Protein AF-A0A1W9R121-F1 (afdb_monomer_lite)

Foldseek 3Di:
DELVVVCVVDPLVRLCVQLVPDSVVSVCLVVLVLVPPDLVRSLVSLVSSCVRVVDDHVVSNVSSVVVVVVVVVPDDPPPDDPPPPPVPVVPVVVVVVVVVVVVVVVVCCVVPVCVPVVPVVDPPPDDDPDDDDDDDDDDDDDDDDDPDDDDDDDDDDDDDDDDDDDD

Sequence (167 aa):
MQLNEILEENSVKAISKRTNIAEDNIELLLAGDFDKLKKVKTLGFISIIEREYKADLGPLKEQALSHYAQYNDTQSITLGVPVTEEKKGRSKVFQLFILILLGYASWYFFTQFDKKQLSDLLPFGEVKTSQIIMPKEANNNAELSIENVIAPTQTDTAPGESETKSE

Radius of gyration: 47.56 Å; chains: 1; bounding box: 122×52×107 Å

Secondary structure (DSSP, 8-state):
--HHHHHHHS-HHHHHHHHT--HHHHHHHHTT-GGGS-HHHHHHHHHHHHHHHT---HHHHHHHHHHHHHHTTSS----S-----------HHHHHHHHHHHHHHHHHHHHHHHHHHHHHH-TTS---S--------------------------------------

Structure (mmCIF, N/CA/C/O backbone):
data_AF-A0A1W9R121-F1
#
_entry.id   AF-A0A1W9R121-F1
#
loop_
_atom_site.group_PDB
_atom_site.id
_atom_site.type_symbol
_atom_site.label_atom_id
_atom_site.label_alt_id
_atom_site.label_comp_id
_atom_site.label_asym_id
_atom_site.label_entity_id
_atom_site.label_seq_id
_atom_site.pdbx_PDB_ins_code
_atom_site.Cartn_x
_atom_site.Cartn_y
_atom_site.Cartn_z
_atom_site.occupancy
_atom_site.B_iso_or_equiv
_atom_site.auth_seq_id
_atom_site.auth_comp_id
_atom_site.auth_asym_id
_atom_site.auth_atom_id
_atom_site.pdbx_PDB_model_num
ATOM 1 N N . MET A 1 1 ? -5.004 -2.950 22.424 1.00 69.62 1 MET A N 1
ATOM 2 C CA . MET A 1 1 ? -5.496 -2.628 21.077 1.00 69.62 1 MET A CA 1
ATOM 3 C C . MET A 1 1 ? -4.586 -3.235 20.041 1.00 69.62 1 MET A C 1
ATOM 5 O O . MET A 1 1 ? -3.653 -2.595 19.571 1.00 69.62 1 MET A O 1
ATOM 9 N N . GLN A 1 2 ? -4.858 -4.501 19.740 1.00 82.75 2 GLN A N 1
ATOM 10 C CA . GLN A 1 2 ? -4.418 -5.182 18.527 1.00 82.75 2 GLN A CA 1
ATOM 11 C C . GLN A 1 2 ? -5.332 -4.817 17.344 1.00 82.75 2 GLN A C 1
ATOM 13 O O . GLN A 1 2 ? -6.369 -4.178 17.523 1.00 82.75 2 GLN A O 1
ATOM 18 N N . LEU A 1 3 ? -4.976 -5.241 16.124 1.00 80.75 3 LEU A N 1
ATOM 19 C CA . LEU A 1 3 ? -5.752 -4.912 14.919 1.00 80.75 3 LEU A CA 1
ATOM 20 C C . LEU A 1 3 ? -7.204 -5.413 14.993 1.00 80.75 3 LEU A C 1
ATOM 22 O O . LEU A 1 3 ? -8.113 -4.723 14.541 1.00 80.75 3 LEU A O 1
ATOM 26 N N . ASN A 1 4 ? -7.419 -6.581 15.600 1.00 82.69 4 ASN A N 1
ATOM 27 C CA . ASN A 1 4 ? -8.749 -7.172 15.746 1.00 82.69 4 ASN A CA 1
ATOM 28 C C . ASN A 1 4 ? -9.644 -6.338 16.676 1.00 82.69 4 ASN A C 1
ATOM 30 O O . ASN A 1 4 ? -10.801 -6.107 16.350 1.00 82.69 4 ASN A O 1
ATOM 34 N N . GLU A 1 5 ? -9.090 -5.805 17.771 1.00 84.25 5 GLU A N 1
ATOM 35 C CA . GLU A 1 5 ? -9.814 -4.912 18.692 1.00 84.25 5 GLU A CA 1
ATOM 36 C C . GLU A 1 5 ? -10.253 -3.616 17.985 1.00 84.25 5 GLU A C 1
ATOM 38 O O . GLU A 1 5 ? -11.368 -3.140 18.176 1.00 84.25 5 GLU A O 1
ATOM 43 N N . ILE A 1 6 ? -9.413 -3.068 17.095 1.00 82.31 6 ILE A N 1
ATOM 44 C CA . ILE A 1 6 ? -9.767 -1.875 16.306 1.00 82.31 6 ILE A CA 1
ATOM 45 C C . ILE A 1 6 ? -10.985 -2.146 15.411 1.00 82.31 6 ILE A C 1
ATOM 47 O O . ILE A 1 6 ? -11.793 -1.240 15.196 1.00 82.31 6 ILE A O 1
ATOM 51 N N . LEU A 1 7 ? -11.121 -3.373 14.897 1.00 81.94 7 LEU A N 1
ATOM 52 C CA . LEU A 1 7 ? -12.210 -3.774 14.007 1.00 81.94 7 LEU A CA 1
ATOM 53 C C . LEU A 1 7 ? -13.528 -4.035 14.750 1.00 81.94 7 LEU A C 1
ATOM 55 O O . LEU A 1 7 ? -14.603 -3.795 14.204 1.00 81.94 7 LEU A O 1
ATOM 59 N N . GLU A 1 8 ? -13.455 -4.495 15.998 1.00 83.12 8 GLU A N 1
ATOM 60 C CA . GLU A 1 8 ? -14.636 -4.619 16.861 1.00 83.12 8 GLU A CA 1
ATOM 61 C C . GLU A 1 8 ? -15.268 -3.247 17.134 1.00 83.12 8 GLU A C 1
ATOM 63 O O . GLU A 1 8 ? -16.491 -3.115 17.185 1.00 83.12 8 GLU A O 1
ATOM 68 N N . GLU A 1 9 ? -14.441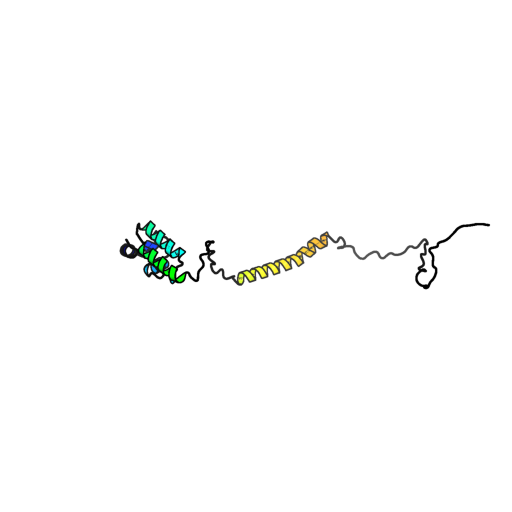 -2.205 17.230 1.00 85.06 9 GLU A N 1
ATOM 69 C CA . GLU A 1 9 ? -14.889 -0.829 17.444 1.00 85.06 9 GLU A CA 1
ATOM 70 C C . GLU A 1 9 ? -15.189 -0.070 16.138 1.00 85.06 9 GLU A C 1
ATOM 72 O O . GLU A 1 9 ? -15.939 0.910 16.141 1.00 85.06 9 GLU A O 1
ATOM 77 N N . ASN A 1 10 ? -14.599 -0.479 15.008 1.00 89.19 10 ASN A N 1
ATOM 78 C CA . ASN A 1 10 ? -14.664 0.253 13.742 1.00 89.19 10 ASN A CA 1
ATOM 79 C C . ASN A 1 10 ? -14.827 -0.682 12.540 1.00 89.19 10 ASN A C 1
ATOM 81 O O . ASN A 1 10 ? -14.039 -1.591 12.326 1.00 89.19 10 ASN A O 1
ATOM 85 N N . SER A 1 11 ? -15.763 -0.370 11.640 1.00 92.25 11 SER A N 1
ATOM 86 C CA . SER A 1 11 ? -15.832 -1.056 10.338 1.00 92.25 11 SER A CA 1
ATOM 87 C C . SER A 1 11 ? -14.578 -0.819 9.475 1.00 92.25 11 SER A C 1
ATOM 89 O O . SER A 1 11 ? -13.966 0.252 9.545 1.00 92.25 11 SER A O 1
ATOM 91 N N . VAL A 1 12 ? -14.262 -1.757 8.570 1.00 92.94 12 VAL A N 1
ATOM 92 C CA . VAL A 1 12 ? -13.186 -1.622 7.559 1.00 92.94 12 VAL A CA 1
ATOM 93 C C . VAL A 1 12 ? -13.278 -0.286 6.815 1.00 92.94 12 VAL A C 1
ATOM 95 O O . VAL A 1 12 ? -12.286 0.423 6.665 1.00 92.94 12 VAL A O 1
ATOM 98 N N . LYS A 1 13 ? -14.492 0.121 6.435 1.00 93.69 13 LYS A N 1
ATOM 99 C CA . LYS A 1 13 ? -14.762 1.396 5.762 1.00 93.69 13 LYS A CA 1
ATOM 100 C C . LYS A 1 13 ? -14.396 2.621 6.606 1.00 93.69 13 LYS A C 1
ATOM 102 O O . LYS A 1 13 ? -13.899 3.616 6.078 1.00 93.69 13 LYS A O 1
ATOM 107 N N . ALA A 1 14 ? -14.624 2.571 7.919 1.00 94.00 14 ALA A N 1
ATOM 108 C CA . ALA A 1 14 ? -14.238 3.650 8.828 1.00 94.00 14 ALA A CA 1
ATOM 109 C C . ALA A 1 14 ? -12.710 3.754 8.953 1.00 94.00 14 ALA A C 1
ATOM 111 O O . ALA A 1 14 ? -12.163 4.857 8.876 1.00 94.00 14 ALA A O 1
ATOM 112 N N . ILE A 1 15 ? -12.028 2.609 9.057 1.00 93.69 15 ILE A N 1
ATOM 113 C CA . ILE A 1 15 ? -10.562 2.531 9.077 1.00 93.69 15 ILE A CA 1
ATOM 114 C C . ILE A 1 15 ? -9.993 3.059 7.760 1.00 93.69 15 ILE A C 1
ATOM 116 O O . ILE A 1 15 ? -9.095 3.902 7.776 1.00 93.69 15 ILE A O 1
ATOM 120 N N . SER A 1 16 ? -10.565 2.649 6.627 1.00 96.19 16 SER A N 1
ATOM 121 C CA . SER A 1 16 ? -10.182 3.122 5.297 1.00 96.19 16 SER A CA 1
ATOM 122 C C . SER A 1 16 ? -10.291 4.637 5.183 1.00 96.19 16 SER A C 1
ATOM 124 O O . SER A 1 16 ? -9.323 5.308 4.829 1.00 96.19 16 SER A O 1
ATOM 126 N N . LYS A 1 17 ? -11.432 5.204 5.589 1.00 96.25 17 LYS A N 1
ATOM 127 C CA . LYS A 1 17 ? -11.663 6.650 5.549 1.00 96.25 17 LYS A CA 1
ATOM 128 C C . LYS A 1 17 ? -10.681 7.432 6.425 1.00 96.25 17 LYS A C 1
ATOM 130 O O . LYS A 1 17 ? -10.270 8.523 6.042 1.00 96.25 17 LYS A O 1
ATOM 135 N N . ARG A 1 18 ? -10.321 6.902 7.598 1.00 95.38 18 ARG A N 1
ATOM 136 C CA . ARG A 1 18 ? -9.408 7.570 8.538 1.00 95.38 18 ARG A CA 1
ATOM 137 C C . ARG A 1 18 ? -7.946 7.481 8.102 1.00 95.38 18 ARG A C 1
ATOM 139 O O . ARG A 1 18 ? -7.209 8.447 8.234 1.00 95.38 18 ARG A O 1
ATOM 146 N N . THR A 1 19 ? -7.537 6.327 7.587 1.00 95.06 19 THR A N 1
ATOM 147 C CA . THR A 1 19 ? -6.133 6.025 7.257 1.00 95.06 19 THR A CA 1
ATOM 148 C C . THR A 1 19 ? -5.776 6.295 5.796 1.00 95.06 19 THR A C 1
ATOM 150 O O . THR A 1 19 ? -4.597 6.310 5.449 1.00 95.06 19 THR A O 1
ATOM 153 N N . ASN A 1 20 ? -6.780 6.510 4.939 1.00 96.00 20 ASN A N 1
ATOM 154 C CA . ASN A 1 20 ? -6.654 6.595 3.483 1.00 96.00 20 ASN A CA 1
ATOM 155 C C . ASN A 1 20 ? -6.034 5.333 2.844 1.00 96.00 20 ASN A C 1
ATOM 157 O O . ASN A 1 20 ? -5.404 5.388 1.786 1.00 96.00 20 ASN A O 1
ATOM 161 N N . ILE A 1 21 ? -6.192 4.185 3.502 1.00 95.12 21 ILE A N 1
ATOM 162 C CA . ILE A 1 21 ? -5.808 2.872 2.981 1.00 95.12 21 ILE A CA 1
ATOM 163 C C . ILE A 1 21 ? -7.054 2.259 2.339 1.00 95.12 21 ILE A C 1
ATOM 165 O O . ILE A 1 21 ? -8.128 2.291 2.934 1.00 95.12 21 ILE A O 1
ATOM 169 N N . ALA A 1 22 ? -6.942 1.713 1.125 1.00 96.44 22 ALA A N 1
ATOM 170 C CA . ALA A 1 22 ? -8.083 1.069 0.464 1.00 96.44 22 ALA A CA 1
ATOM 171 C C . ALA A 1 22 ? -8.626 -0.111 1.292 1.00 96.44 22 ALA A C 1
ATOM 173 O O . ALA A 1 22 ? -7.834 -0.837 1.894 1.00 96.44 22 ALA A O 1
ATOM 174 N N . GLU A 1 23 ? -9.949 -0.302 1.282 1.00 95.44 23 GLU A N 1
ATOM 175 C CA . GLU A 1 23 ? -10.655 -1.342 2.052 1.00 95.44 23 GLU A CA 1
ATOM 176 C C . GLU A 1 23 ? -10.047 -2.735 1.808 1.00 95.44 23 GLU A C 1
ATOM 178 O O . GLU A 1 23 ? -9.623 -3.378 2.765 1.00 95.44 23 GLU A O 1
ATOM 183 N N . ASP A 1 24 ? -9.824 -3.113 0.544 1.00 95.81 24 ASP A N 1
ATOM 184 C CA . ASP A 1 24 ? -9.187 -4.382 0.162 1.00 95.81 24 ASP A CA 1
ATOM 185 C C . ASP A 1 24 ? -7.830 -4.610 0.852 1.00 95.81 24 ASP A C 1
ATOM 187 O O . ASP A 1 24 ? -7.516 -5.708 1.298 1.00 95.81 24 ASP A O 1
ATOM 191 N N . ASN A 1 25 ? -6.997 -3.570 0.979 1.00 95.31 25 ASN A N 1
ATOM 192 C CA . ASN A 1 25 ? -5.684 -3.713 1.619 1.00 95.31 25 ASN A CA 1
ATOM 193 C C . ASN A 1 25 ? -5.801 -3.900 3.137 1.00 95.31 25 ASN A C 1
ATOM 195 O O . ASN A 1 25 ? -4.938 -4.538 3.738 1.00 95.31 25 ASN A O 1
ATOM 199 N N . ILE A 1 26 ? -6.838 -3.331 3.756 1.00 94.94 26 ILE A N 1
ATOM 200 C CA . ILE A 1 26 ? -7.129 -3.518 5.180 1.00 94.94 26 ILE A CA 1
ATOM 201 C C . ILE A 1 26 ? -7.626 -4.946 5.409 1.00 94.94 26 ILE A C 1
ATOM 203 O O . ILE A 1 26 ? -7.161 -5.601 6.336 1.00 94.94 26 ILE A O 1
ATOM 207 N N . GLU A 1 27 ? -8.492 -5.461 4.538 1.00 94.19 27 GLU A N 1
ATOM 208 C CA . GLU A 1 27 ? -8.948 -6.854 4.589 1.00 94.19 27 GLU A CA 1
ATOM 209 C C . GLU A 1 27 ? -7.789 -7.845 4.441 1.00 94.19 27 GLU A C 1
ATOM 211 O O . GLU A 1 27 ? -7.700 -8.805 5.203 1.00 94.19 27 GLU A O 1
ATOM 216 N N . LEU A 1 28 ? -6.846 -7.581 3.532 1.00 94.56 28 LEU A N 1
ATOM 217 C CA . LEU A 1 28 ? -5.638 -8.398 3.384 1.00 94.56 28 LEU A CA 1
ATOM 218 C C . LEU A 1 28 ? -4.752 -8.377 4.638 1.00 94.56 28 LEU A C 1
ATOM 220 O O . LEU A 1 28 ? -4.234 -9.418 5.037 1.00 94.56 28 LEU A O 1
ATOM 224 N N . LEU A 1 29 ? -4.595 -7.214 5.283 1.00 93.50 29 LEU A N 1
ATOM 225 C CA . LEU A 1 29 ? -3.866 -7.100 6.553 1.00 93.50 29 LEU A CA 1
ATOM 226 C C . LEU A 1 29 ? -4.541 -7.885 7.678 1.00 93.50 29 LEU A C 1
ATOM 228 O O . LEU A 1 29 ? -3.848 -8.526 8.463 1.00 93.50 29 LEU A O 1
ATOM 232 N N . LEU A 1 30 ? -5.872 -7.845 7.742 1.00 90.75 30 LEU A N 1
ATOM 233 C CA . LEU A 1 30 ? -6.668 -8.584 8.724 1.00 90.75 30 LEU A CA 1
ATOM 234 C C . LEU A 1 30 ? -6.583 -10.096 8.503 1.00 90.75 30 LEU A C 1
ATOM 236 O O . LEU A 1 30 ? -6.457 -10.855 9.458 1.00 90.75 30 LEU A O 1
ATOM 240 N N . ALA A 1 31 ? -6.615 -10.529 7.243 1.00 91.69 31 ALA A N 1
ATOM 241 C CA . ALA A 1 31 ? -6.473 -11.931 6.871 1.00 91.69 31 ALA A CA 1
ATOM 242 C C . ALA A 1 31 ? -5.040 -12.467 7.052 1.00 91.69 31 ALA A C 1
ATOM 244 O O . ALA A 1 31 ? -4.825 -13.671 6.926 1.00 91.69 31 ALA A O 1
ATOM 245 N N . GLY A 1 32 ? -4.056 -11.596 7.314 1.00 90.94 32 GLY A N 1
ATOM 246 C CA . GLY A 1 32 ? -2.639 -11.967 7.327 1.00 90.94 32 GLY A CA 1
ATOM 247 C C . GLY A 1 32 ? -2.124 -12.413 5.953 1.00 90.94 32 GLY A C 1
ATOM 248 O O . GLY A 1 32 ? -1.124 -13.123 5.871 1.00 90.94 32 GLY A O 1
ATOM 249 N N . ASP A 1 33 ? -2.804 -12.018 4.872 1.00 91.88 33 ASP A N 1
ATOM 250 C CA . ASP A 1 33 ? -2.481 -12.395 3.494 1.00 91.88 33 ASP A CA 1
ATOM 251 C C . ASP A 1 33 ? -1.392 -11.462 2.944 1.00 91.88 33 ASP A C 1
ATOM 253 O O . ASP A 1 33 ? -1.620 -10.533 2.159 1.00 91.88 33 ASP A O 1
ATOM 257 N N . PHE A 1 34 ? -0.177 -11.673 3.446 1.00 92.12 34 PHE A N 1
ATOM 258 C CA . PHE A 1 34 ? 0.991 -10.868 3.104 1.00 92.12 34 PHE A CA 1
ATOM 259 C C . PHE A 1 34 ? 1.544 -11.179 1.709 1.00 92.12 34 PHE A C 1
ATOM 261 O O . PHE A 1 34 ? 2.285 -10.364 1.173 1.00 92.12 34 PHE A O 1
ATOM 268 N N . ASP A 1 35 ? 1.160 -12.290 1.079 1.00 90.50 35 ASP A N 1
ATOM 269 C CA . ASP A 1 35 ? 1.569 -12.621 -0.294 1.00 90.50 35 ASP A CA 1
ATOM 270 C C . ASP A 1 35 ? 1.014 -11.628 -1.323 1.00 90.50 35 ASP A C 1
ATOM 272 O O . ASP A 1 35 ? 1.662 -11.296 -2.321 1.00 90.50 35 ASP A O 1
ATOM 276 N N . LYS A 1 36 ? -0.193 -11.111 -1.074 1.00 90.50 36 LYS A N 1
ATOM 277 C CA . LYS A 1 36 ? -0.855 -10.135 -1.953 1.00 90.50 36 LYS A CA 1
ATOM 278 C C . LYS A 1 36 ? -0.394 -8.699 -1.719 1.00 90.50 36 LYS A C 1
ATOM 280 O O . LYS A 1 36 ? -0.710 -7.810 -2.516 1.00 90.50 36 LYS A O 1
ATOM 285 N N . LEU A 1 37 ? 0.366 -8.450 -0.654 1.00 90.50 37 LEU A N 1
ATOM 286 C CA . LEU A 1 37 ? 0.891 -7.136 -0.312 1.00 90.50 37 LEU A CA 1
ATOM 287 C C . LEU A 1 37 ? 2.411 -7.098 -0.510 1.00 90.50 37 LEU A C 1
ATOM 289 O O . LEU A 1 37 ? 3.131 -8.072 -0.355 1.00 90.50 37 LEU A O 1
ATOM 293 N N . LYS A 1 38 ? 2.944 -5.931 -0.879 1.00 91.25 38 LYS A N 1
ATOM 294 C CA . LYS A 1 38 ? 4.402 -5.740 -0.888 1.00 91.25 38 LYS A CA 1
ATOM 295 C C . LYS A 1 38 ? 4.864 -5.434 0.532 1.00 91.25 38 LYS A C 1
ATOM 297 O O . LYS A 1 38 ? 4.265 -4.567 1.164 1.00 91.25 38 LYS A O 1
ATOM 302 N N . LYS A 1 39 ? 6.004 -5.988 0.963 1.00 91.50 39 LYS A N 1
ATOM 303 C CA . LYS A 1 39 ? 6.631 -5.720 2.277 1.00 91.50 39 LYS A CA 1
ATOM 304 C C . LYS A 1 39 ? 6.593 -4.250 2.693 1.00 91.50 39 LYS A C 1
ATOM 306 O O . LYS A 1 39 ? 6.112 -3.922 3.772 1.00 91.50 39 LYS A O 1
ATOM 311 N N . VAL A 1 40 ? 7.053 -3.355 1.816 1.00 91.00 40 VAL A N 1
ATOM 312 C CA . VAL A 1 40 ? 7.077 -1.906 2.085 1.00 91.00 40 VAL A CA 1
ATOM 313 C C . VAL A 1 40 ? 5.670 -1.352 2.336 1.00 91.00 40 VAL A C 1
ATOM 315 O O . VAL A 1 40 ? 5.485 -0.557 3.253 1.00 91.00 40 VAL A O 1
ATOM 318 N N . LYS A 1 41 ? 4.671 -1.797 1.561 1.00 93.81 41 LYS A N 1
ATOM 319 C CA . LYS A 1 41 ? 3.274 -1.385 1.746 1.00 93.81 41 LYS A CA 1
ATOM 320 C C . LYS A 1 41 ? 2.707 -1.926 3.054 1.00 93.81 41 LYS A C 1
ATOM 322 O O . LYS A 1 41 ? 2.155 -1.143 3.811 1.00 93.81 41 LYS A O 1
ATOM 327 N N . THR A 1 42 ? 2.890 -3.215 3.343 1.00 95.56 42 THR A N 1
ATOM 328 C CA . THR A 1 42 ? 2.418 -3.841 4.589 1.00 95.56 42 THR A CA 1
ATOM 329 C C . THR A 1 42 ? 2.941 -3.101 5.813 1.00 95.56 42 THR A C 1
ATOM 331 O O . THR A 1 42 ? 2.152 -2.671 6.646 1.00 95.56 42 THR A O 1
ATOM 334 N N . LEU A 1 43 ? 4.256 -2.879 5.894 1.00 95.31 43 LEU A N 1
ATOM 335 C CA . LEU A 1 43 ? 4.860 -2.177 7.028 1.00 95.31 43 LEU A CA 1
ATOM 336 C C . LEU A 1 43 ? 4.371 -0.726 7.128 1.00 95.31 43 LEU A C 1
ATOM 338 O O . LEU A 1 43 ? 4.086 -0.254 8.225 1.00 95.31 43 LEU A O 1
ATOM 342 N N . GLY A 1 44 ? 4.225 -0.035 5.993 1.00 95.69 44 GLY A N 1
ATOM 343 C CA . GLY A 1 44 ? 3.684 1.323 5.960 1.00 95.69 44 GLY A CA 1
ATOM 344 C C . GLY A 1 44 ? 2.236 1.397 6.445 1.00 95.69 44 GLY A C 1
ATOM 345 O O . GLY A 1 44 ? 1.906 2.262 7.252 1.00 95.69 44 GLY A O 1
ATOM 346 N N . PHE A 1 45 ? 1.380 0.478 5.999 1.00 96.44 45 PHE A N 1
ATOM 347 C CA . PHE A 1 45 ? -0.016 0.412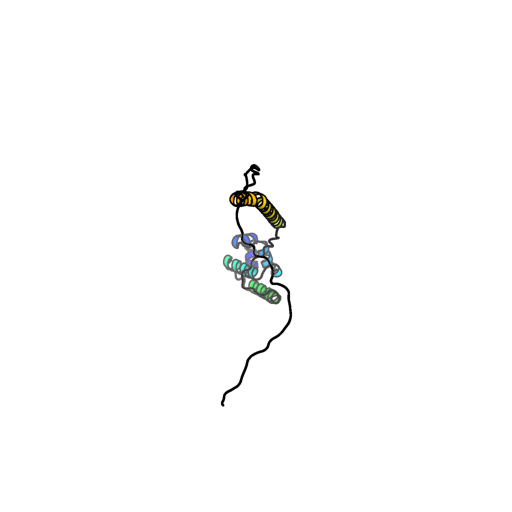 6.423 1.00 96.44 45 PHE A CA 1
ATOM 348 C C . PHE A 1 45 ? -0.146 0.143 7.920 1.00 96.44 45 PHE A C 1
ATOM 350 O O . PHE A 1 45 ? -0.894 0.851 8.590 1.00 96.44 45 PHE A O 1
ATOM 357 N N . ILE A 1 46 ? 0.631 -0.804 8.453 1.00 95.69 46 ILE A N 1
ATOM 358 C CA . ILE A 1 46 ? 0.671 -1.084 9.892 1.00 95.69 46 ILE A CA 1
ATOM 359 C C . ILE A 1 46 ? 1.030 0.192 10.665 1.00 95.69 46 ILE A C 1
ATOM 361 O O . ILE A 1 46 ? 0.274 0.601 11.541 1.00 95.69 46 ILE A O 1
ATOM 365 N N . SER A 1 47 ? 2.098 0.897 10.280 1.00 95.69 47 SER A N 1
ATOM 366 C CA . SER A 1 47 ? 2.509 2.133 10.963 1.00 95.69 47 SER A CA 1
ATOM 367 C C . SER A 1 47 ? 1.494 3.277 10.863 1.00 95.69 47 SER A C 1
ATOM 369 O O . SER A 1 47 ? 1.382 4.083 11.788 1.00 95.69 47 SER A O 1
ATOM 371 N N . ILE A 1 48 ? 0.741 3.375 9.762 1.00 96.44 48 ILE A N 1
ATOM 372 C CA . ILE A 1 48 ? -0.356 4.346 9.651 1.00 96.44 48 ILE A CA 1
ATOM 373 C C . ILE A 1 48 ? -1.460 3.993 10.652 1.00 96.44 48 ILE A C 1
ATOM 375 O O . ILE A 1 48 ? -1.900 4.868 11.396 1.00 96.44 48 ILE A O 1
ATOM 379 N N . ILE A 1 49 ? -1.880 2.727 10.710 1.00 94.88 49 ILE A N 1
ATOM 380 C CA . ILE A 1 49 ? -2.953 2.289 11.612 1.00 94.88 49 ILE A CA 1
ATOM 381 C C . ILE A 1 49 ? -2.536 2.478 13.080 1.00 94.88 49 ILE A C 1
ATOM 383 O O . ILE A 1 49 ? -3.313 3.044 13.849 1.00 94.88 49 ILE A O 1
ATOM 387 N N . GLU A 1 50 ? -1.303 2.113 13.457 1.00 94.44 50 GLU A N 1
ATOM 388 C CA . GLU A 1 50 ? -0.748 2.358 14.802 1.00 94.44 50 GLU A CA 1
ATOM 389 C C . GLU A 1 50 ? -0.850 3.837 15.193 1.00 94.44 50 GLU A C 1
ATOM 391 O O . GLU A 1 50 ? -1.317 4.182 16.282 1.00 94.44 50 GLU A O 1
ATOM 396 N N . ARG A 1 51 ? -0.459 4.742 14.285 1.00 94.94 51 ARG A N 1
ATOM 397 C CA . ARG A 1 51 ? -0.467 6.186 14.544 1.00 94.94 51 ARG A CA 1
ATOM 398 C C . ARG A 1 51 ? -1.876 6.747 14.705 1.00 94.94 51 ARG A C 1
ATOM 400 O O . ARG A 1 51 ? -2.086 7.570 15.604 1.00 94.94 51 ARG A O 1
ATOM 407 N N . GLU A 1 52 ? -2.799 6.345 13.831 1.00 94.00 52 GLU A N 1
ATOM 408 C CA . GLU A 1 52 ? -4.172 6.856 13.808 1.00 94.00 52 GLU A CA 1
ATOM 409 C C . GLU A 1 52 ? -4.989 6.355 14.998 1.00 94.00 52 GLU A C 1
ATOM 411 O O . GLU A 1 52 ? -5.736 7.132 15.592 1.00 94.00 52 GLU A O 1
ATOM 416 N N . TYR A 1 53 ? -4.823 5.087 15.377 1.00 92.88 53 TYR A N 1
ATOM 417 C CA . TYR A 1 53 ? -5.611 4.449 16.432 1.00 92.88 53 TYR A CA 1
ATOM 418 C C . TYR A 1 53 ? -4.895 4.363 17.782 1.00 92.88 53 TYR A C 1
ATOM 420 O O . TYR A 1 53 ? -5.492 3.896 18.744 1.00 92.88 53 TYR A O 1
ATOM 428 N N . LYS A 1 54 ? -3.643 4.838 17.883 1.00 91.50 54 LYS A N 1
ATOM 429 C CA . LYS A 1 54 ? -2.808 4.705 19.095 1.00 91.50 54 LYS A CA 1
ATOM 430 C C . LYS A 1 54 ? -2.729 3.250 19.577 1.00 91.50 54 LYS A C 1
ATOM 432 O O . LYS A 1 54 ? -2.712 2.979 20.774 1.00 91.50 54 LYS A O 1
ATOM 437 N N . ALA A 1 55 ? -2.702 2.336 18.614 1.00 89.56 55 ALA A N 1
ATOM 438 C CA . ALA A 1 55 ? -2.673 0.899 18.819 1.00 89.56 55 ALA A CA 1
ATOM 439 C C . ALA A 1 55 ? -1.240 0.374 18.712 1.00 89.56 55 ALA A C 1
ATOM 441 O O . ALA A 1 55 ? -0.417 0.957 18.005 1.00 89.56 55 ALA A O 1
ATOM 442 N N . ASP A 1 56 ? -0.971 -0.738 19.391 1.00 91.44 56 ASP A N 1
ATOM 443 C CA . ASP A 1 56 ? 0.285 -1.468 19.252 1.00 91.44 56 ASP A CA 1
ATOM 444 C C . ASP A 1 56 ? 0.052 -2.651 18.311 1.00 91.44 56 ASP A C 1
ATOM 446 O O . ASP A 1 56 ? -0.615 -3.631 18.658 1.00 91.44 56 ASP A O 1
ATOM 450 N N . LEU A 1 57 ? 0.570 -2.532 17.089 1.00 92.94 57 LEU A N 1
ATOM 451 C CA . LEU A 1 57 ? 0.510 -3.574 16.069 1.00 92.94 57 LEU A CA 1
ATOM 452 C C . LEU A 1 57 ? 1.858 -4.288 15.927 1.00 92.94 57 LEU A C 1
ATOM 454 O O . LEU A 1 57 ? 2.072 -4.991 14.936 1.00 92.94 57 LEU A O 1
ATOM 458 N N . GLY A 1 58 ? 2.737 -4.183 16.930 1.00 92.25 58 GLY A N 1
ATOM 459 C CA . GLY A 1 58 ? 4.000 -4.911 17.011 1.00 92.25 58 GLY A CA 1
ATOM 460 C C . GLY A 1 58 ? 3.879 -6.404 16.675 1.00 92.25 58 GLY A C 1
ATOM 461 O O . GLY A 1 58 ? 4.640 -6.875 15.828 1.00 92.25 58 GLY A O 1
ATOM 462 N N . PRO A 1 59 ? 2.895 -7.150 17.220 1.00 92.31 59 PRO A N 1
ATOM 463 C CA . PRO A 1 59 ? 2.708 -8.563 16.884 1.00 92.31 59 PRO A CA 1
ATOM 464 C C . PRO A 1 59 ? 2.419 -8.811 15.396 1.00 92.31 59 PRO A C 1
ATOM 466 O O . PRO A 1 59 ? 2.986 -9.720 14.794 1.00 92.31 59 PRO A O 1
ATOM 469 N N . LEU A 1 60 ? 1.577 -7.974 14.779 1.00 93.25 60 LEU A N 1
ATOM 470 C CA . LEU A 1 60 ? 1.238 -8.072 13.356 1.00 93.25 60 LEU A CA 1
ATOM 471 C C . LEU A 1 60 ? 2.435 -7.699 12.473 1.00 93.25 60 LEU A C 1
ATOM 473 O O . LEU A 1 60 ? 2.682 -8.316 11.438 1.00 93.25 60 LEU A O 1
ATOM 477 N N . LYS A 1 61 ? 3.207 -6.695 12.898 1.00 94.12 61 LYS A N 1
ATOM 478 C CA . LYS A 1 61 ? 4.445 -6.285 12.236 1.00 94.12 61 LYS A CA 1
ATOM 479 C C . LYS A 1 61 ? 5.482 -7.402 12.255 1.00 94.12 61 LYS A C 1
ATOM 481 O O . LYS A 1 61 ? 6.094 -7.662 11.223 1.00 94.12 61 LYS A O 1
ATOM 486 N N . G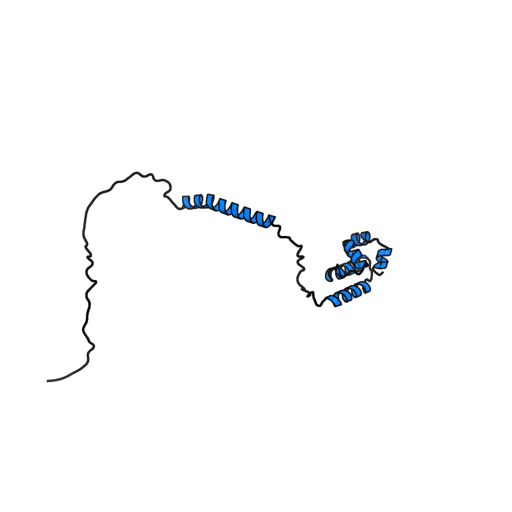LU A 1 62 ? 5.655 -8.066 13.393 1.00 93.94 62 GLU A N 1
ATOM 487 C CA . GLU A 1 62 ? 6.570 -9.199 13.538 1.00 93.94 62 GLU A CA 1
ATOM 488 C C . GLU A 1 62 ? 6.129 -10.377 12.663 1.00 93.94 62 GLU A C 1
ATOM 490 O O . GLU A 1 62 ? 6.939 -10.952 11.936 1.00 93.94 62 GLU A O 1
ATOM 495 N N . GLN A 1 63 ? 4.826 -10.676 12.638 1.00 92.38 63 GLN A N 1
ATOM 496 C CA . GLN A 1 63 ? 4.257 -11.702 11.765 1.00 92.38 63 GLN A CA 1
ATOM 497 C C . GLN A 1 63 ? 4.542 -11.408 10.284 1.00 92.38 63 GLN A C 1
ATOM 499 O O . GLN A 1 63 ? 5.013 -12.284 9.556 1.00 92.38 63 GLN A O 1
ATOM 504 N N . ALA A 1 64 ? 4.325 -10.165 9.847 1.00 92.38 64 ALA A N 1
ATOM 505 C CA . ALA A 1 64 ? 4.626 -9.737 8.487 1.00 92.38 64 ALA A CA 1
ATOM 506 C C . ALA A 1 64 ? 6.130 -9.833 8.176 1.00 92.38 64 ALA A C 1
ATOM 508 O O . ALA A 1 64 ? 6.518 -10.312 7.112 1.00 92.38 64 ALA A O 1
ATOM 509 N N . LEU A 1 65 ? 6.999 -9.394 9.093 1.00 93.38 65 LEU A N 1
ATOM 510 C CA . LEU A 1 65 ? 8.451 -9.473 8.916 1.00 93.38 65 LEU A CA 1
ATOM 511 C C . LEU A 1 65 ? 8.933 -10.918 8.799 1.00 93.38 65 LEU A C 1
ATOM 513 O O . LEU A 1 65 ? 9.714 -11.206 7.892 1.00 93.38 65 LEU A O 1
ATOM 517 N N . SER A 1 66 ? 8.435 -11.806 9.660 1.00 92.88 66 SER A N 1
ATOM 518 C CA . SER A 1 66 ? 8.719 -13.242 9.618 1.00 92.88 66 SER A CA 1
ATOM 519 C C . SER A 1 66 ? 8.276 -13.861 8.293 1.00 92.88 66 SER A C 1
ATOM 521 O O . SER A 1 66 ? 9.059 -14.562 7.653 1.00 92.88 66 SER A O 1
ATOM 523 N N . HIS A 1 67 ? 7.073 -13.516 7.819 1.00 91.75 67 HIS A N 1
ATOM 524 C CA . HIS A 1 67 ? 6.573 -13.959 6.521 1.00 91.75 67 HIS A CA 1
ATOM 525 C C . HIS A 1 67 ? 7.533 -13.556 5.399 1.00 91.75 67 HIS A C 1
ATOM 527 O O . HIS A 1 67 ? 8.072 -14.403 4.696 1.00 91.75 67 HIS A O 1
ATOM 533 N N . TYR A 1 68 ? 7.850 -12.266 5.270 1.00 89.31 68 TYR A N 1
ATOM 534 C CA . TYR A 1 68 ? 8.743 -11.825 4.201 1.00 89.31 68 TYR A CA 1
ATOM 535 C C . TYR A 1 68 ? 10.175 -12.332 4.363 1.00 89.31 68 TYR A C 1
ATOM 537 O O . TYR A 1 68 ? 10.854 -12.486 3.353 1.00 89.31 68 TYR A O 1
ATOM 545 N N . ALA A 1 69 ? 10.665 -12.574 5.583 1.00 87.94 69 ALA A N 1
ATOM 546 C CA . ALA A 1 69 ? 11.995 -13.140 5.812 1.00 87.94 69 ALA A CA 1
ATOM 547 C C . ALA A 1 69 ? 12.159 -14.505 5.130 1.00 87.94 69 ALA A C 1
ATOM 549 O O . ALA A 1 69 ? 13.209 -14.752 4.547 1.00 87.94 69 ALA A O 1
ATOM 550 N N . GLN A 1 70 ? 11.105 -15.326 5.117 1.00 75.81 70 GLN A N 1
ATOM 551 C CA . GLN A 1 70 ? 11.100 -16.636 4.459 1.00 75.81 70 GLN A CA 1
ATOM 552 C C . GLN A 1 70 ? 11.099 -16.541 2.920 1.00 75.81 70 GLN A C 1
ATOM 554 O O . GLN A 1 70 ? 11.588 -17.449 2.258 1.00 75.81 70 GLN A O 1
ATOM 559 N N . TYR A 1 71 ? 10.626 -15.427 2.344 1.00 66.94 71 TYR A N 1
ATOM 560 C CA . TYR A 1 71 ? 10.538 -15.209 0.888 1.00 66.94 71 TYR A CA 1
ATOM 561 C C . TYR A 1 71 ? 11.651 -14.308 0.300 1.00 66.94 71 TYR A C 1
ATOM 563 O O . TYR A 1 71 ? 11.714 -14.106 -0.918 1.00 66.94 71 TYR A O 1
ATOM 571 N N . ASN A 1 72 ? 12.539 -13.749 1.136 1.00 56.62 72 ASN A N 1
ATOM 572 C CA . ASN A 1 72 ? 13.532 -12.735 0.733 1.00 56.62 72 ASN A CA 1
ATOM 573 C C . ASN A 1 72 ? 14.746 -13.269 -0.054 1.00 56.62 72 ASN A C 1
ATOM 575 O O . ASN A 1 72 ? 15.575 -12.453 -0.449 1.00 56.62 72 ASN A O 1
ATOM 579 N N . ASP A 1 73 ? 14.840 -14.564 -0.372 1.00 51.75 73 ASP A N 1
ATOM 580 C CA . ASP A 1 73 ? 15.920 -15.066 -1.246 1.00 51.75 73 ASP A CA 1
ATOM 581 C C . ASP A 1 73 ? 15.718 -14.717 -2.737 1.00 51.75 73 ASP A C 1
ATOM 583 O O . ASP A 1 73 ? 16.603 -14.937 -3.561 1.00 51.75 73 ASP A O 1
ATOM 587 N N . THR A 1 74 ? 14.578 -14.115 -3.110 1.00 51.75 74 THR A N 1
ATOM 588 C CA . THR A 1 74 ? 14.244 -13.847 -4.527 1.00 51.75 74 THR A CA 1
ATOM 589 C C . THR A 1 74 ? 13.903 -12.404 -4.893 1.00 51.75 74 THR A C 1
ATOM 591 O O . THR A 1 74 ? 13.724 -12.113 -6.075 1.00 51.75 74 THR A O 1
ATOM 594 N N . GLN A 1 75 ? 13.823 -11.467 -3.944 1.00 49.25 75 GLN A N 1
ATOM 595 C CA . GLN A 1 75 ? 13.537 -10.060 -4.261 1.00 49.25 75 GLN A CA 1
ATOM 596 C C . GLN A 1 75 ? 14.540 -9.140 -3.574 1.00 49.25 75 GLN A C 1
ATOM 598 O O . GLN A 1 75 ? 14.302 -8.598 -2.497 1.00 49.25 75 GLN A O 1
ATOM 603 N N . SER A 1 76 ? 15.685 -8.973 -4.237 1.00 44.91 76 SER A N 1
ATOM 604 C CA . SER A 1 76 ? 16.711 -7.990 -3.908 1.00 44.91 76 SER A CA 1
ATOM 605 C C . SER A 1 76 ? 16.083 -6.629 -3.602 1.00 44.91 76 SER A C 1
ATOM 607 O O . SER A 1 76 ? 15.431 -6.023 -4.456 1.00 44.91 76 SER A O 1
ATOM 609 N N . ILE A 1 77 ? 16.307 -6.155 -2.376 1.00 51.28 77 ILE A N 1
ATOM 610 C CA . ILE A 1 77 ? 16.007 -4.802 -1.910 1.00 51.28 77 ILE A CA 1
ATOM 611 C C . ILE A 1 77 ? 16.821 -3.828 -2.773 1.00 51.28 77 ILE A C 1
ATOM 613 O O . ILE A 1 77 ? 17.960 -3.490 -2.460 1.00 51.28 77 ILE A O 1
ATOM 617 N N . THR A 1 78 ? 16.252 -3.357 -3.877 1.00 46.03 78 THR A N 1
ATOM 618 C CA . THR A 1 78 ? 16.738 -2.149 -4.539 1.00 46.03 78 THR A CA 1
ATOM 619 C C . THR A 1 78 ? 16.208 -0.959 -3.746 1.00 46.03 78 THR A C 1
ATOM 621 O O . THR A 1 78 ? 15.079 -0.507 -3.938 1.00 46.03 78 THR A O 1
ATOM 624 N N . LEU A 1 79 ? 17.026 -0.464 -2.811 1.00 50.72 79 LEU A N 1
ATOM 625 C CA . LEU A 1 79 ? 16.947 0.900 -2.281 1.00 50.72 79 LEU A CA 1
ATOM 626 C C . LEU A 1 79 ? 17.208 1.872 -3.440 1.00 50.72 79 LEU A C 1
ATOM 628 O O . LEU A 1 79 ? 18.311 2.350 -3.663 1.00 50.72 79 LEU A O 1
ATOM 632 N N . GLY A 1 80 ? 16.176 2.097 -4.235 1.00 44.00 80 GLY A N 1
ATOM 633 C CA . GLY A 1 80 ? 16.201 2.956 -5.401 1.00 44.00 80 GLY A CA 1
ATOM 634 C C . GLY A 1 80 ? 14.799 2.950 -5.961 1.00 44.00 80 GLY A C 1
ATOM 635 O O . GLY A 1 80 ? 14.407 1.958 -6.555 1.00 44.00 80 GLY A O 1
ATOM 636 N N . VAL A 1 81 ? 14.048 4.008 -5.640 1.00 43.78 81 VAL A N 1
ATOM 637 C CA . VAL A 1 81 ? 12.782 4.442 -6.252 1.00 43.78 81 VAL A CA 1
ATOM 638 C C . VAL A 1 81 ? 11.968 3.299 -6.873 1.00 43.78 81 VAL A C 1
ATOM 640 O O . VAL A 1 81 ? 12.292 2.866 -7.980 1.00 43.78 81 VAL A O 1
ATOM 643 N N . PRO A 1 82 ? 10.863 2.840 -6.253 1.00 45.41 82 PRO A N 1
ATOM 644 C CA . PRO A 1 82 ? 9.924 2.016 -6.983 1.00 45.41 82 PRO A CA 1
ATOM 645 C C . PRO A 1 82 ? 9.280 2.922 -8.032 1.00 45.41 82 PRO A C 1
ATOM 647 O O . PRO A 1 82 ? 8.269 3.573 -7.777 1.00 45.41 82 PRO A O 1
ATOM 650 N N . VAL A 1 83 ? 9.880 2.972 -9.221 1.00 50.56 83 VAL A N 1
ATOM 651 C CA . VAL A 1 83 ? 9.134 3.240 -10.436 1.00 50.56 83 VAL A CA 1
ATOM 652 C C . VAL A 1 83 ? 8.112 2.122 -10.451 1.00 50.56 83 VAL A C 1
ATOM 654 O O . VAL A 1 83 ? 8.409 0.965 -10.748 1.00 50.56 83 VAL A O 1
ATOM 657 N N . THR A 1 84 ? 6.907 2.443 -9.993 1.00 49.47 84 THR A N 1
ATOM 658 C CA . THR A 1 84 ? 5.720 1.739 -10.418 1.00 49.47 84 THR A CA 1
ATOM 659 C C . THR A 1 84 ? 5.785 1.762 -11.932 1.00 49.47 84 THR A C 1
ATOM 661 O O . THR A 1 84 ? 5.406 2.735 -12.577 1.00 49.47 84 THR A O 1
ATOM 664 N N . GLU A 1 85 ? 6.298 0.683 -12.515 1.00 50.38 85 GLU A N 1
ATOM 665 C CA . GLU A 1 85 ? 5.845 0.247 -13.817 1.00 50.38 85 GLU A CA 1
ATOM 666 C C . GLU A 1 85 ? 4.373 -0.117 -13.634 1.00 50.38 85 GLU A C 1
ATOM 668 O O . GLU A 1 85 ? 3.961 -1.272 -13.536 1.00 50.38 85 GLU A O 1
ATOM 673 N N . GLU A 1 86 ? 3.549 0.924 -13.541 1.00 48.47 86 GLU A N 1
ATOM 674 C CA . GLU A 1 86 ? 2.235 0.895 -14.138 1.00 48.47 86 GLU A CA 1
ATOM 675 C C . GLU A 1 86 ? 2.496 0.327 -15.520 1.00 48.47 86 GLU A C 1
ATOM 677 O 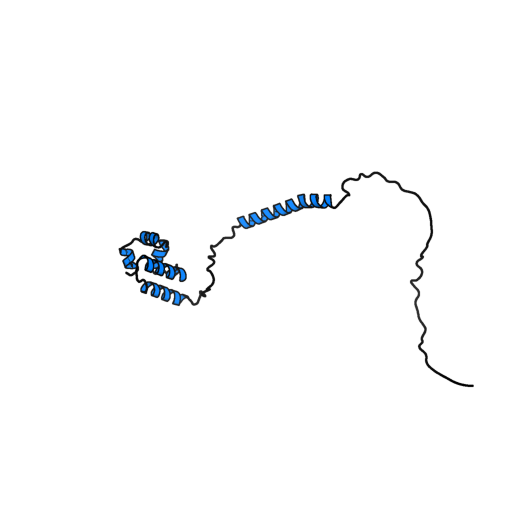O . GLU A 1 86 ? 3.324 0.876 -16.254 1.00 48.47 86 GLU A O 1
ATOM 682 N N . LYS A 1 87 ? 1.909 -0.833 -15.826 1.00 54.03 87 LYS A N 1
ATOM 683 C CA . LYS A 1 87 ? 1.988 -1.426 -17.155 1.00 54.03 87 LYS A CA 1
ATOM 684 C C . LYS A 1 87 ? 1.390 -0.408 -18.117 1.00 54.03 87 LYS A C 1
ATOM 686 O O . LYS A 1 87 ? 0.214 -0.468 -18.464 1.00 54.03 87 LYS A O 1
ATOM 691 N N . LYS A 1 88 ? 2.215 0.539 -18.553 1.00 51.94 88 LYS A N 1
ATOM 692 C CA . LYS A 1 88 ? 1.976 1.447 -19.649 1.00 51.94 88 LYS A CA 1
ATOM 693 C C . LYS A 1 88 ? 2.118 0.554 -20.856 1.00 51.94 88 LYS A C 1
ATOM 695 O O . LYS A 1 88 ? 3.164 0.505 -21.499 1.00 51.94 88 LYS A O 1
ATOM 700 N N . GLY A 1 89 ? 1.074 -0.244 -21.085 1.00 57.50 89 GLY A N 1
ATOM 701 C CA . GLY A 1 89 ? 0.896 -0.978 -22.315 1.00 57.50 89 GLY A CA 1
ATOM 702 C C . GLY A 1 89 ? 1.120 0.053 -23.396 1.00 57.50 89 GLY A C 1
ATOM 703 O O . GLY A 1 89 ? 0.366 1.023 -23.484 1.00 57.50 89 GLY A O 1
ATOM 704 N N . ARG A 1 90 ? 2.240 -0.067 -24.115 1.00 60.28 90 ARG A N 1
ATOM 705 C CA . ARG A 1 90 ? 2.527 0.789 -25.256 1.00 60.28 90 ARG A CA 1
ATOM 706 C C . ARG A 1 90 ? 1.345 0.603 -26.181 1.00 60.28 90 ARG A C 1
ATOM 708 O O . ARG A 1 90 ? 1.236 -0.422 -26.851 1.00 60.28 90 ARG A O 1
ATOM 715 N N . SER A 1 91 ? 0.411 1.546 -26.119 1.00 68.94 91 SER A N 1
ATOM 716 C CA . SER A 1 91 ? -0.795 1.472 -26.911 1.00 68.94 91 SER A CA 1
ATOM 717 C C . SER A 1 91 ? -0.309 1.471 -28.346 1.00 68.94 91 SER A C 1
ATOM 719 O O . SER A 1 91 ? 0.378 2.402 -28.767 1.00 68.94 91 SER A O 1
ATOM 721 N N . LYS A 1 92 ? -0.590 0.400 -29.089 1.00 77.50 92 LYS A N 1
ATOM 722 C CA . LYS A 1 92 ? -0.226 0.291 -30.510 1.00 77.50 92 LYS A CA 1
ATOM 723 C C . LYS A 1 92 ? -0.735 1.509 -31.300 1.00 77.50 92 LYS A C 1
ATOM 725 O O . LYS A 1 92 ? -0.149 1.873 -32.310 1.00 77.50 92 LYS A O 1
ATOM 730 N N . VAL A 1 93 ? -1.750 2.195 -30.771 1.00 83.06 93 VAL A N 1
ATOM 731 C CA . VAL A 1 93 ? -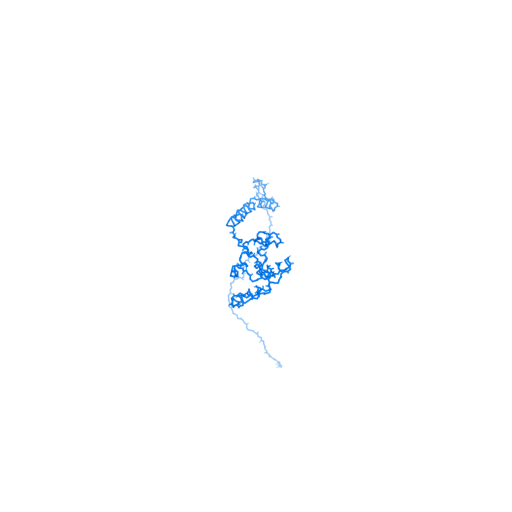2.273 3.480 -31.246 1.00 83.06 93 VAL A CA 1
ATOM 732 C C . VAL A 1 93 ? -1.239 4.610 -31.168 1.00 83.06 93 VAL A C 1
ATOM 734 O O . VAL A 1 93 ? -1.131 5.387 -32.107 1.00 83.06 93 VAL A O 1
ATOM 737 N N . PHE A 1 94 ? -0.430 4.689 -30.105 1.00 84.81 94 PHE A N 1
ATOM 738 C CA . PHE A 1 94 ? 0.645 5.683 -30.002 1.00 84.81 94 PHE A CA 1
ATOM 739 C C . PHE A 1 94 ? 1.721 5.441 -31.067 1.00 84.81 94 PHE A C 1
ATOM 741 O O . PHE A 1 94 ? 2.148 6.377 -31.734 1.00 84.81 94 PHE A O 1
ATOM 748 N N . GLN A 1 95 ? 2.089 4.175 -31.297 1.00 85.44 95 GLN A N 1
ATOM 749 C CA . GLN A 1 95 ? 3.007 3.795 -32.377 1.00 85.44 95 GLN A CA 1
ATOM 750 C C . GLN A 1 95 ? 2.446 4.177 -33.760 1.00 85.44 95 GLN A C 1
ATOM 752 O O . GLN A 1 95 ? 3.179 4.703 -34.593 1.00 85.44 95 GLN A O 1
ATOM 757 N N . LEU A 1 96 ? 1.148 3.950 -33.996 1.00 91.25 96 LEU A N 1
ATOM 758 C CA . LEU A 1 96 ? 0.476 4.332 -35.240 1.00 91.25 96 LEU A CA 1
ATOM 759 C C . LEU A 1 96 ? 0.454 5.856 -35.431 1.00 91.25 96 LEU A C 1
ATOM 761 O O . LEU A 1 96 ? 0.741 6.338 -36.523 1.00 91.25 96 LEU A O 1
ATOM 765 N N . PHE A 1 97 ? 0.172 6.611 -34.367 1.00 94.00 97 PHE A N 1
ATOM 766 C CA . PHE A 1 97 ? 0.174 8.073 -34.394 1.00 94.00 97 PHE A CA 1
ATOM 767 C C . PHE A 1 97 ? 1.544 8.632 -34.795 1.00 94.00 97 PHE A C 1
ATOM 769 O O . PHE A 1 97 ? 1.630 9.514 -35.646 1.00 94.00 97 PHE A O 1
ATOM 776 N N . ILE A 1 98 ? 2.621 8.067 -34.245 1.00 93.44 98 ILE A N 1
ATOM 777 C CA . ILE A 1 98 ? 3.997 8.445 -34.596 1.00 93.44 98 ILE A CA 1
ATOM 778 C C . ILE A 1 98 ? 4.289 8.163 -36.071 1.00 93.44 98 ILE A C 1
ATOM 780 O O . ILE A 1 98 ? 4.909 8.986 -36.738 1.00 93.44 98 ILE A O 1
ATOM 784 N N . LEU A 1 99 ? 3.822 7.027 -36.593 1.00 94.94 99 LEU A N 1
ATOM 785 C CA . LEU A 1 99 ? 4.058 6.629 -37.980 1.00 94.94 99 LEU A CA 1
ATOM 786 C C . LEU A 1 99 ? 3.316 7.541 -38.973 1.00 94.94 99 LEU A C 1
ATOM 788 O O . LEU A 1 99 ? 3.886 7.938 -39.987 1.00 94.94 99 LEU A O 1
ATOM 792 N N . ILE A 1 100 ? 2.085 7.946 -38.641 1.00 95.94 100 ILE A N 1
ATOM 793 C CA . ILE A 1 100 ? 1.318 8.946 -39.400 1.00 95.94 100 ILE A CA 1
ATOM 794 C C . ILE A 1 100 ? 2.024 10.305 -39.372 1.00 95.94 100 ILE A C 1
ATOM 796 O O . ILE A 1 100 ? 2.156 10.950 -40.413 1.00 95.94 100 ILE A O 1
ATOM 800 N N . LEU A 1 101 ? 2.507 10.731 -38.200 1.00 96.12 101 LEU A N 1
ATOM 801 C CA . LEU A 1 101 ? 3.187 12.014 -38.043 1.00 96.12 101 LEU A CA 1
ATOM 802 C C . LEU A 1 101 ? 4.490 12.066 -38.856 1.00 96.12 101 LEU A C 1
ATOM 804 O O . LEU A 1 101 ? 4.753 13.068 -39.517 1.00 96.12 101 LEU A O 1
ATOM 808 N N . LEU A 1 102 ? 5.260 10.972 -38.867 1.00 96.19 102 LEU A N 1
ATOM 809 C CA . LEU A 1 102 ? 6.451 10.834 -39.709 1.00 96.19 102 LEU A CA 1
ATOM 810 C C . LEU A 1 102 ? 6.103 10.891 -41.199 1.00 96.19 102 LEU A C 1
ATOM 812 O O . LEU A 1 102 ? 6.742 11.635 -41.937 1.00 96.19 102 LEU A O 1
ATOM 816 N N . GLY A 1 103 ? 5.071 10.163 -41.636 1.00 96.25 103 GLY A N 1
ATOM 817 C CA . GLY A 1 103 ? 4.626 10.189 -43.031 1.00 96.25 103 GLY A CA 1
ATOM 818 C C . GLY A 1 103 ? 4.198 11.588 -43.485 1.00 96.25 103 GLY A C 1
ATOM 819 O O . GLY A 1 103 ? 4.604 12.046 -44.554 1.00 96.25 103 GLY A O 1
ATOM 820 N N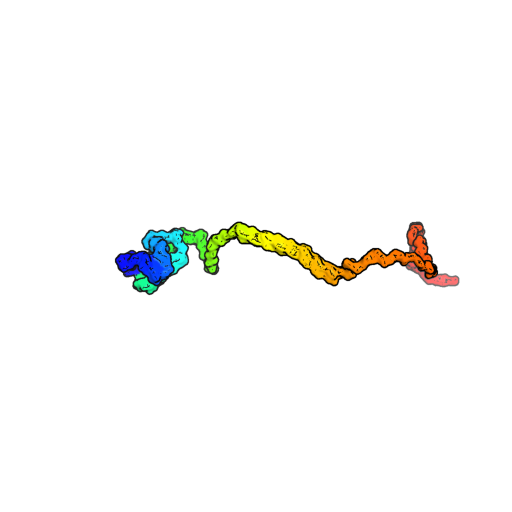 . TYR A 1 104 ? 3.440 12.301 -42.647 1.00 95.25 104 TYR A N 1
ATOM 821 C CA . TYR A 1 104 ? 3.019 13.674 -42.930 1.00 95.25 104 TYR A CA 1
ATOM 822 C C . TYR A 1 104 ? 4.207 14.642 -42.983 1.00 95.25 104 TYR A C 1
ATOM 824 O O . TYR A 1 104 ? 4.291 15.462 -43.897 1.00 95.25 104 TYR A O 1
ATOM 832 N N . ALA A 1 105 ? 5.153 14.524 -42.047 1.00 93.75 105 ALA A N 1
ATOM 833 C CA . ALA A 1 105 ? 6.364 15.337 -42.039 1.00 93.75 105 ALA A CA 1
ATOM 834 C C . ALA A 1 105 ? 7.222 15.097 -43.291 1.00 93.75 105 ALA A C 1
ATOM 836 O O . ALA A 1 105 ? 7.654 16.062 -43.918 1.00 93.75 105 ALA A O 1
ATOM 837 N N . SER A 1 106 ? 7.417 13.839 -43.701 1.00 93.56 106 SER A N 1
ATOM 838 C CA . SER A 1 106 ? 8.144 13.498 -44.930 1.00 93.56 106 SER A CA 1
ATOM 839 C C . SER A 1 106 ? 7.464 14.053 -46.184 1.00 93.56 106 SER A C 1
ATOM 841 O O . SER A 1 106 ? 8.139 14.634 -47.032 1.00 93.56 106 SER A O 1
ATOM 843 N N . TRP A 1 107 ? 6.136 13.940 -46.290 1.00 93.31 107 TRP A N 1
ATOM 844 C CA . TRP A 1 107 ? 5.374 14.526 -47.399 1.00 93.31 107 TRP A CA 1
ATOM 845 C C . TRP A 1 107 ? 5.486 16.057 -47.439 1.00 93.31 107 TRP A C 1
ATOM 847 O O . TRP A 1 107 ? 5.734 16.653 -48.491 1.00 93.31 107 TRP A O 1
ATOM 857 N N . TYR A 1 108 ? 5.321 16.711 -46.286 1.00 91.19 108 TYR A N 1
ATOM 858 C CA . TYR A 1 108 ? 5.437 18.164 -46.167 1.00 91.19 108 TYR A CA 1
ATOM 859 C C . TYR A 1 108 ? 6.841 18.646 -46.535 1.00 91.19 108 TYR A C 1
ATOM 861 O O . TYR A 1 108 ? 6.983 19.616 -47.276 1.00 91.19 108 TYR A O 1
ATOM 869 N N . PHE A 1 109 ? 7.873 17.946 -46.060 1.00 87.50 109 PHE A N 1
ATOM 870 C CA . PHE A 1 109 ? 9.258 18.251 -46.388 1.00 87.50 109 PHE A CA 1
ATOM 871 C C . PHE A 1 109 ? 9.478 18.173 -47.898 1.00 87.50 109 PHE A C 1
ATOM 873 O O . PHE A 1 109 ? 9.847 19.169 -48.502 1.00 87.50 109 PHE A O 1
ATOM 880 N N . PHE A 1 110 ? 9.130 17.062 -48.543 1.00 84.75 110 PHE A N 1
ATOM 881 C CA . PHE A 1 110 ? 9.330 16.907 -49.987 1.00 84.75 110 PHE A CA 1
ATOM 882 C C . PHE A 1 110 ? 8.598 17.975 -50.820 1.00 84.75 110 PHE A C 1
ATOM 884 O O . PHE A 1 110 ? 9.112 18.489 -51.807 1.00 84.75 110 PHE A O 1
ATOM 891 N N . THR A 1 111 ? 7.388 18.361 -50.412 1.00 84.81 111 THR A N 1
ATOM 892 C CA . THR A 1 111 ? 6.581 19.320 -51.181 1.00 84.81 111 THR A CA 1
ATOM 893 C C . THR A 1 111 ? 6.958 20.782 -50.945 1.00 84.81 111 THR A C 1
ATOM 895 O O . THR A 1 111 ? 6.893 21.580 -51.882 1.00 84.81 111 THR A O 1
ATOM 898 N N . GLN A 1 112 ? 7.333 21.153 -49.719 1.00 76.25 112 GLN A N 1
ATOM 899 C CA . GLN A 1 112 ? 7.560 22.550 -49.337 1.00 76.25 112 GLN A CA 1
ATOM 900 C C . GLN A 1 112 ? 9.035 22.923 -49.207 1.00 76.25 112 GLN A C 1
ATOM 902 O O . GLN A 1 112 ? 9.374 24.085 -49.429 1.00 76.25 112 GLN A O 1
ATOM 907 N N . PHE A 1 113 ? 9.908 21.976 -48.863 1.00 69.44 113 PHE A N 1
ATOM 908 C CA . PHE A 1 113 ? 11.342 22.223 -48.725 1.00 69.44 113 PHE A CA 1
ATOM 909 C C . PHE A 1 113 ? 11.998 22.425 -50.092 1.00 69.44 113 PHE A C 1
ATOM 911 O O . PHE A 1 113 ? 12.612 23.469 -50.314 1.00 69.44 113 PHE A O 1
ATOM 918 N N . ASP A 1 114 ? 11.765 21.504 -51.035 1.00 66.94 114 ASP A N 1
ATOM 919 C CA . ASP A 1 114 ? 12.345 21.571 -52.382 1.00 66.94 114 ASP A CA 1
ATOM 920 C C . ASP A 1 114 ? 11.964 22.877 -53.084 1.00 66.94 114 ASP A C 1
ATOM 922 O O . ASP A 1 114 ? 12.809 23.576 -53.629 1.00 66.94 114 ASP A O 1
ATOM 926 N N . LYS A 1 115 ? 10.695 23.289 -53.004 1.00 65.31 115 LYS A N 1
ATOM 927 C CA . LYS A 1 115 ? 10.236 24.510 -53.682 1.00 65.31 115 LYS A CA 1
ATOM 928 C C . LYS A 1 115 ? 10.811 25.785 -53.076 1.00 65.31 115 LYS A C 1
ATOM 930 O O . LYS A 1 115 ? 11.088 26.723 -53.815 1.00 65.31 115 LYS A O 1
ATOM 935 N N . LYS A 1 116 ? 10.959 25.861 -51.753 1.00 66.75 116 LYS A N 1
ATOM 936 C CA . LYS A 1 116 ? 11.372 27.103 -51.081 1.00 66.75 116 LYS A CA 1
ATOM 937 C C . LYS A 1 116 ? 12.883 27.301 -51.098 1.00 66.75 116 LYS A C 1
ATOM 939 O O . LYS A 1 116 ? 13.314 28.436 -51.221 1.00 66.75 116 LYS A O 1
ATOM 944 N N . GLN A 1 117 ? 13.669 26.227 -51.009 1.00 65.62 117 GLN A N 1
ATOM 945 C CA . GLN A 1 117 ? 15.130 26.336 -51.027 1.00 65.62 117 GLN A CA 1
ATOM 946 C C . GLN A 1 117 ? 15.705 26.299 -52.443 1.00 65.62 117 GLN A C 1
ATOM 948 O O . GLN A 1 117 ? 16.637 27.039 -52.731 1.00 65.62 117 GLN A O 1
ATOM 953 N N . LEU A 1 118 ? 15.142 25.509 -53.364 1.00 65.69 118 LEU A N 1
ATOM 954 C CA . LEU A 1 118 ? 15.694 25.431 -54.723 1.00 65.69 118 LEU A CA 1
ATOM 955 C C . LEU A 1 118 ? 15.379 26.678 -55.557 1.00 65.69 118 LEU A C 1
ATOM 957 O O . LEU A 1 118 ? 16.206 27.073 -56.371 1.00 65.69 118 LEU A O 1
ATOM 961 N N . SER A 1 119 ? 14.226 27.322 -55.338 1.00 64.25 119 SER A N 1
ATOM 962 C CA . SER A 1 119 ? 13.863 28.554 -56.064 1.00 64.25 119 SER A CA 1
ATOM 963 C C . SER A 1 119 ? 14.689 29.769 -55.628 1.00 64.25 119 SER A C 1
ATOM 965 O O . SER A 1 119 ? 14.875 30.686 -56.417 1.00 64.25 119 SER A O 1
ATOM 967 N N . ASP A 1 120 ? 15.185 29.773 -54.388 1.00 68.12 120 ASP A N 1
ATOM 968 C CA . ASP A 1 120 ? 16.046 30.836 -53.850 1.00 68.12 120 ASP A CA 1
ATOM 969 C C . ASP A 1 120 ? 17.527 30.623 -54.229 1.00 68.12 120 ASP A C 1
ATOM 971 O O . ASP A 1 120 ? 18.292 31.572 -54.367 1.00 68.12 120 ASP A O 1
ATOM 975 N N . LEU A 1 121 ? 17.934 29.367 -54.462 1.00 68.44 121 LEU A N 1
ATOM 976 C CA . LEU A 1 121 ? 19.321 28.992 -54.770 1.00 68.44 121 LEU A CA 1
ATOM 977 C C . LEU A 1 121 ? 19.624 28.843 -56.272 1.00 68.44 121 LEU A C 1
ATOM 979 O O . LEU A 1 121 ? 20.796 28.797 -56.649 1.00 68.44 121 LEU A O 1
ATOM 983 N N . LEU A 1 122 ? 18.610 28.766 -57.140 1.00 68.31 122 LEU A N 1
ATOM 984 C CA . LEU A 1 122 ? 18.786 28.639 -58.590 1.00 68.31 122 LEU A CA 1
ATOM 985 C C . LEU A 1 122 ? 18.182 29.847 -59.331 1.00 68.31 122 LEU A C 1
ATOM 987 O O . LEU A 1 122 ? 16.972 29.876 -59.553 1.00 68.31 122 LEU A O 1
ATOM 991 N N . PRO A 1 123 ? 18.994 30.798 -59.836 1.00 56.75 123 PRO A N 1
ATOM 992 C CA . PRO A 1 123 ? 18.505 31.944 -60.616 1.00 56.75 123 PRO A CA 1
ATOM 993 C C . PRO A 1 123 ? 18.065 31.589 -62.055 1.00 56.75 123 PRO A C 1
ATOM 995 O O . PRO A 1 123 ? 17.913 32.470 -62.896 1.00 56.75 123 PRO A O 1
ATOM 998 N N . PHE A 1 124 ? 17.866 30.306 -62.377 1.00 62.84 124 PHE A N 1
ATOM 999 C CA . PHE A 1 124 ? 17.623 29.830 -63.749 1.00 62.84 124 PHE A CA 1
ATOM 1000 C C . PHE A 1 124 ? 16.151 29.512 -64.059 1.00 62.84 124 PHE A C 1
ATOM 1002 O O . PHE A 1 124 ? 15.857 28.900 -65.083 1.00 62.84 124 PHE A O 1
ATOM 1009 N N . GLY A 1 125 ? 15.215 29.912 -63.195 1.00 61.22 125 GLY A N 1
ATOM 1010 C CA . GLY A 1 125 ? 13.801 29.539 -63.312 1.00 61.22 125 GLY A CA 1
ATOM 1011 C C . GLY A 1 125 ? 13.027 30.160 -64.480 1.00 61.22 125 GLY A C 1
ATOM 1012 O O . GLY A 1 125 ? 11.919 29.709 -64.761 1.00 61.22 125 GLY A O 1
ATOM 1013 N N . GLU A 1 126 ? 13.561 31.168 -65.174 1.00 63.78 126 GLU A N 1
ATOM 1014 C CA . GLU A 1 126 ? 12.770 31.910 -66.162 1.00 63.78 126 GLU A CA 1
ATOM 1015 C C . GLU A 1 126 ? 13.611 32.723 -67.155 1.00 63.78 126 GLU A C 1
ATOM 1017 O O . GLU A 1 126 ? 13.531 33.946 -67.205 1.00 63.78 126 GLU A O 1
ATOM 1022 N N . VAL A 1 127 ? 14.385 32.069 -68.027 1.00 50.06 127 VAL A N 1
ATOM 1023 C CA . VAL A 1 127 ? 14.848 32.751 -69.249 1.00 50.06 127 VAL A CA 1
ATOM 1024 C C . VAL A 1 127 ? 14.603 31.880 -70.471 1.00 50.06 127 VAL A C 1
ATOM 1026 O O . VAL A 1 127 ? 15.174 30.808 -70.654 1.00 50.06 127 VAL A O 1
ATOM 1029 N N . LYS A 1 128 ? 13.673 32.367 -71.291 1.00 48.56 128 LYS A N 1
ATOM 1030 C CA . LYS A 1 128 ? 13.193 31.769 -72.530 1.00 48.56 128 LYS A CA 1
ATOM 1031 C C . LYS A 1 128 ? 14.348 31.544 -73.504 1.00 48.56 128 LYS A C 1
ATOM 1033 O O . LYS A 1 128 ? 15.150 32.435 -73.765 1.00 48.56 128 LYS A O 1
ATOM 1038 N N . THR A 1 129 ? 14.336 30.364 -74.107 1.00 50.44 129 THR A N 1
ATOM 1039 C CA . THR A 1 129 ? 14.994 29.992 -75.361 1.00 50.44 129 THR A CA 1
ATOM 1040 C C . THR A 1 129 ? 14.818 31.070 -76.437 1.00 50.44 129 THR A C 1
ATOM 1042 O O . THR A 1 129 ? 13.827 31.048 -77.164 1.00 50.44 129 THR A O 1
ATOM 1045 N N . SER A 1 130 ? 15.729 32.038 -76.541 1.00 48.44 130 SER A N 1
ATOM 1046 C CA . SER A 1 130 ? 15.817 32.982 -77.667 1.00 48.44 130 SER A CA 1
ATOM 1047 C C . SER A 1 130 ? 17.132 33.758 -77.607 1.00 48.44 130 SER A C 1
ATOM 1049 O O . SER A 1 130 ? 17.159 34.871 -77.101 1.00 48.44 130 SER A O 1
ATOM 1051 N N . GLN A 1 131 ? 18.219 33.165 -78.105 1.00 41.31 131 GLN A N 1
ATOM 1052 C CA . GLN A 1 131 ? 19.220 33.830 -78.958 1.00 41.31 131 GLN A CA 1
ATOM 1053 C C . GLN A 1 131 ? 20.338 32.834 -79.282 1.00 41.31 131 GLN A C 1
ATOM 1055 O O . GLN A 1 131 ? 21.397 32.785 -78.666 1.00 41.31 131 GLN A O 1
ATOM 1060 N N . ILE A 1 132 ? 20.054 32.005 -80.283 1.00 49.62 132 ILE A N 1
ATOM 1061 C CA . ILE A 1 132 ? 21.065 31.368 -81.121 1.00 49.62 132 ILE A CA 1
ATOM 1062 C C . ILE A 1 132 ? 21.693 32.491 -81.951 1.00 49.62 132 ILE A C 1
ATOM 1064 O O . ILE A 1 132 ? 21.031 32.955 -82.873 1.00 49.62 132 ILE A O 1
ATOM 1068 N N . ILE A 1 133 ? 22.921 32.931 -81.647 1.00 39.75 133 ILE A N 1
ATOM 1069 C CA . ILE A 1 133 ? 23.795 33.632 -82.609 1.00 39.75 133 ILE A CA 1
ATOM 1070 C C . ILE A 1 133 ? 25.272 33.286 -82.308 1.00 39.75 133 ILE A C 1
ATOM 1072 O O . ILE A 1 133 ? 25.888 33.851 -81.412 1.00 39.75 133 ILE A O 1
ATOM 1076 N N . MET A 1 134 ? 25.847 32.365 -83.086 1.00 39.19 134 MET A N 1
ATOM 1077 C CA . MET A 1 134 ? 27.253 32.436 -83.542 1.00 39.19 134 MET A CA 1
ATOM 1078 C C . MET A 1 134 ? 27.258 33.121 -84.930 1.00 39.19 134 MET A C 1
ATOM 1080 O O . MET A 1 134 ? 26.176 33.163 -85.525 1.00 39.19 134 MET A O 1
ATOM 1084 N N . PRO A 1 135 ? 28.385 33.580 -85.534 1.00 52.50 135 PRO A N 1
ATOM 1085 C CA . PRO A 1 135 ? 29.807 33.517 -85.133 1.00 52.50 135 PRO A CA 1
ATOM 1086 C C . PRO A 1 135 ? 30.584 34.861 -85.302 1.00 52.50 135 PRO A C 1
ATOM 1088 O O . PRO A 1 135 ? 30.114 35.783 -85.965 1.00 52.50 135 PRO A O 1
ATOM 1091 N N . LYS A 1 136 ? 31.834 34.953 -84.812 1.00 32.16 136 LYS A N 1
ATOM 1092 C CA . LYS A 1 136 ? 32.877 35.796 -85.441 1.00 32.16 136 LYS A CA 1
ATOM 1093 C C . LYS A 1 136 ? 34.286 35.267 -85.146 1.00 32.16 136 LYS A C 1
ATOM 1095 O O . LYS A 1 136 ? 34.708 35.228 -83.996 1.00 32.16 136 LYS A O 1
ATOM 1100 N N . GLU A 1 137 ? 34.988 34.871 -86.205 1.00 40.28 137 GLU A N 1
ATOM 1101 C CA . GLU A 1 137 ? 36.419 34.552 -86.214 1.00 40.28 137 GLU A CA 1
ATOM 1102 C C . GLU A 1 137 ? 37.304 35.777 -85.915 1.00 40.28 137 GLU A C 1
ATOM 1104 O O . GLU A 1 137 ? 36.986 36.883 -86.363 1.00 40.28 137 GLU A O 1
ATOM 1109 N N . ALA A 1 138 ? 38.434 35.567 -85.220 1.00 31.78 138 ALA A N 1
ATOM 1110 C CA . ALA A 1 138 ? 39.805 35.705 -85.755 1.00 31.78 138 ALA A CA 1
ATOM 1111 C C . ALA A 1 138 ? 40.874 35.880 -84.643 1.00 31.78 138 ALA A C 1
ATOM 1113 O O . ALA A 1 138 ? 40.673 36.639 -83.698 1.00 31.78 138 ALA A O 1
ATOM 1114 N N . ASN A 1 139 ? 42.045 35.270 -84.895 1.00 31.95 139 ASN A N 1
ATOM 1115 C CA . ASN A 1 139 ? 43.417 35.578 -84.437 1.00 31.95 139 ASN A CA 1
ATOM 1116 C C . ASN A 1 139 ? 44.104 34.797 -83.279 1.00 31.95 139 ASN A C 1
ATOM 1118 O O . ASN A 1 139 ? 44.009 35.160 -82.111 1.00 31.95 139 ASN A O 1
ATOM 1122 N N . ASN A 1 140 ? 44.988 33.878 -83.716 1.00 33.81 140 ASN A N 1
ATOM 1123 C CA . ASN A 1 140 ? 46.437 33.783 -83.418 1.00 33.81 140 ASN A CA 1
ATOM 1124 C C . ASN A 1 140 ? 46.980 32.775 -82.381 1.00 33.81 140 ASN A C 1
ATOM 1126 O O . ASN A 1 140 ? 47.103 33.076 -81.202 1.00 33.81 140 ASN A O 1
ATOM 1130 N N . ASN A 1 141 ? 47.477 31.655 -82.926 1.00 42.88 141 ASN A N 1
ATOM 1131 C CA . ASN A 1 141 ? 48.833 31.087 -82.787 1.00 42.88 141 ASN A CA 1
ATOM 1132 C C . ASN A 1 141 ? 49.439 30.883 -81.381 1.00 42.88 141 ASN A C 1
ATOM 1134 O O . ASN A 1 141 ? 50.069 31.789 -80.840 1.00 42.88 141 ASN A O 1
ATOM 1138 N N . ALA A 1 142 ? 49.434 29.631 -80.912 1.00 31.84 142 ALA A N 1
ATOM 1139 C CA . ALA A 1 142 ? 50.612 28.972 -80.330 1.00 31.84 142 ALA A CA 1
ATOM 1140 C C . ALA A 1 142 ? 50.366 27.452 -80.288 1.00 31.84 142 ALA A C 1
ATOM 1142 O O . ALA A 1 142 ? 49.694 26.939 -79.395 1.00 31.84 142 ALA A O 1
ATOM 1143 N N . GLU A 1 143 ? 50.875 26.745 -81.299 1.00 34.84 143 GLU A N 1
ATOM 1144 C CA . GLU A 1 143 ? 50.994 25.286 -81.313 1.00 34.84 143 GLU A CA 1
ATOM 1145 C C . GLU A 1 143 ? 51.860 24.809 -80.135 1.00 34.84 143 GLU A C 1
ATOM 1147 O O . GLU A 1 143 ? 52.977 25.285 -79.944 1.00 34.84 143 GLU A O 1
ATOM 1152 N N . LEU A 1 144 ? 51.370 23.829 -79.376 1.00 37.31 144 LEU A N 1
ATOM 1153 C CA . LEU A 1 144 ? 52.182 22.983 -78.500 1.00 37.31 144 LEU A CA 1
ATOM 1154 C C . LEU A 1 144 ? 51.899 21.534 -78.900 1.00 37.31 144 LEU A C 1
ATOM 1156 O O . LEU A 1 144 ? 51.006 20.879 -78.363 1.00 37.31 144 LEU A O 1
ATOM 1160 N N . SER A 1 145 ? 52.629 21.079 -79.917 1.00 38.44 145 SER A N 1
ATOM 1161 C CA . SER A 1 145 ? 52.573 19.711 -80.427 1.00 38.44 145 SER A CA 1
ATOM 1162 C C . SER A 1 145 ? 53.236 18.734 -79.458 1.00 38.44 145 SER A C 1
ATOM 1164 O O . SER A 1 145 ? 54.307 18.978 -78.903 1.00 38.44 145 SER A O 1
ATOM 1166 N N . ILE A 1 146 ? 52.541 17.619 -79.255 1.00 43.81 146 ILE A N 1
ATOM 1167 C CA . ILE A 1 146 ? 52.877 16.509 -78.370 1.00 43.81 146 ILE A CA 1
ATOM 1168 C C . ILE A 1 146 ? 53.904 15.628 -79.087 1.00 43.81 146 ILE A C 1
ATOM 1170 O O . ILE A 1 146 ? 53.533 14.747 -79.854 1.00 43.81 146 ILE A O 1
ATOM 1174 N N . GLU A 1 147 ? 55.192 15.852 -78.842 1.00 38.53 147 GLU A N 1
ATOM 1175 C CA . GLU A 1 147 ? 56.254 14.981 -79.355 1.00 38.53 147 GLU A CA 1
ATOM 1176 C C . GLU A 1 147 ? 57.381 14.861 -78.327 1.00 38.53 147 GLU A C 1
ATOM 1178 O O . GLU A 1 147 ? 58.458 15.415 -78.494 1.00 38.53 147 GLU A O 1
ATOM 1183 N N . ASN A 1 148 ? 57.120 14.184 -77.203 1.00 40.97 148 ASN A N 1
ATOM 1184 C CA . ASN A 1 148 ? 58.210 13.623 -76.395 1.00 40.97 148 ASN A CA 1
ATOM 1185 C C . ASN A 1 148 ? 57.761 12.472 -75.484 1.00 40.97 148 ASN A C 1
ATOM 1187 O O . ASN A 1 148 ? 58.052 12.447 -74.288 1.00 40.97 148 ASN A O 1
ATOM 1191 N N . VAL A 1 149 ? 57.029 11.504 -76.031 1.00 41.44 149 VAL A N 1
ATOM 1192 C CA . VAL A 1 149 ? 56.843 10.216 -75.360 1.00 41.44 149 VAL A CA 1
ATOM 1193 C C . VAL A 1 149 ? 57.112 9.145 -76.407 1.00 41.44 149 VAL A C 1
ATOM 1195 O O . VAL A 1 149 ? 56.481 9.164 -77.455 1.00 41.44 149 VAL A O 1
ATOM 1198 N N . ILE A 1 150 ? 58.013 8.213 -76.083 1.00 37.38 150 ILE A N 1
ATOM 1199 C CA . ILE A 1 150 ? 58.446 7.019 -76.838 1.00 37.38 150 ILE A CA 1
ATOM 1200 C C . ILE A 1 150 ? 59.791 7.172 -77.587 1.00 37.38 150 ILE A C 1
ATOM 1202 O O . ILE A 1 150 ? 59.828 7.390 -78.791 1.00 37.38 150 ILE A O 1
ATOM 1206 N N . ALA A 1 151 ? 60.899 6.901 -76.887 1.00 33.09 151 ALA A N 1
ATOM 1207 C CA . ALA A 1 151 ? 61.964 6.011 -77.375 1.00 33.09 151 ALA A CA 1
ATOM 1208 C C . ALA A 1 151 ? 62.845 5.527 -76.194 1.00 33.09 151 ALA A C 1
ATOM 1210 O O . ALA A 1 151 ? 63.168 6.333 -75.321 1.00 33.09 151 ALA A O 1
ATOM 1211 N N . PRO A 1 152 ? 63.207 4.229 -76.121 1.00 41.19 152 PRO A N 1
ATOM 1212 C CA . PRO A 1 152 ? 63.943 3.639 -75.004 1.00 41.19 152 PRO A CA 1
ATOM 1213 C C . PRO A 1 152 ? 65.451 3.475 -75.274 1.00 41.19 152 PRO A C 1
ATOM 1215 O O . PRO A 1 152 ? 65.886 3.421 -76.422 1.00 41.19 152 PRO A O 1
ATOM 1218 N N . THR A 1 153 ? 66.165 3.147 -74.189 1.00 28.94 153 THR A N 1
ATOM 1219 C CA . THR A 1 153 ? 67.403 2.331 -74.108 1.00 28.94 153 THR A CA 1
ATOM 1220 C C . THR A 1 153 ? 68.725 3.099 -73.950 1.00 28.94 153 THR A C 1
ATOM 1222 O O . THR A 1 153 ? 69.172 3.737 -74.888 1.00 28.94 153 THR A O 1
ATOM 1225 N N . GLN A 1 154 ? 69.305 2.962 -72.741 1.00 32.44 154 GLN A N 1
ATOM 1226 C CA . GLN A 1 154 ? 70.725 2.753 -72.356 1.00 32.44 154 GLN A CA 1
ATOM 1227 C C . GLN A 1 154 ? 71.788 3.531 -73.162 1.00 32.44 154 GLN A C 1
ATOM 1229 O O . GLN A 1 154 ? 71.832 3.465 -74.378 1.00 32.44 154 GLN A O 1
ATOM 1234 N N . THR A 1 155 ? 72.737 4.265 -72.587 1.00 27.64 155 THR A N 1
ATOM 1235 C CA . THR A 1 155 ? 73.755 3.898 -71.586 1.00 27.64 155 THR A CA 1
ATOM 1236 C C . THR A 1 155 ? 74.570 5.184 -71.397 1.00 27.64 155 THR A C 1
ATOM 1238 O O . THR A 1 155 ? 74.869 5.815 -72.403 1.00 27.64 155 THR A O 1
ATOM 1241 N N . ASP A 1 156 ? 74.925 5.591 -70.179 1.00 31.94 156 ASP A N 1
ATOM 1242 C CA . ASP A 1 156 ? 76.345 5.772 -69.857 1.00 31.94 156 ASP A CA 1
ATOM 1243 C C . ASP A 1 156 ? 76.608 6.157 -68.401 1.00 31.94 156 ASP A C 1
ATOM 1245 O O . ASP A 1 156 ? 75.880 6.892 -67.735 1.00 31.94 156 ASP A O 1
ATOM 1249 N N . THR A 1 157 ? 77.692 5.551 -67.948 1.00 30.66 157 THR A N 1
ATOM 1250 C CA . THR A 1 157 ? 78.282 5.479 -66.620 1.00 30.66 157 THR A CA 1
ATOM 1251 C C . THR A 1 157 ? 79.126 6.717 -66.321 1.00 30.66 157 THR A C 1
ATOM 1253 O O . THR A 1 157 ? 79.924 7.108 -67.164 1.00 30.66 157 THR A O 1
ATOM 1256 N N . ALA A 1 158 ? 79.053 7.257 -65.099 1.00 32.09 158 ALA A N 1
ATOM 1257 C CA . ALA A 1 158 ? 80.207 7.807 -64.366 1.00 32.09 158 ALA A CA 1
ATOM 1258 C C . ALA A 1 158 ? 79.810 8.104 -62.905 1.00 32.09 158 ALA A C 1
ATOM 1260 O O . ALA A 1 158 ? 78.747 8.674 -62.657 1.00 32.09 158 ALA A O 1
ATOM 1261 N N . PRO A 1 159 ? 80.660 7.746 -61.930 1.00 39.22 159 PRO A N 1
ATOM 1262 C CA . PRO A 1 159 ? 81.480 8.797 -61.333 1.00 39.22 159 PRO A CA 1
ATOM 1263 C C . PRO A 1 159 ? 82.953 8.378 -61.226 1.00 39.22 159 PRO A C 1
ATOM 1265 O O . PRO A 1 159 ? 83.274 7.200 -61.094 1.00 39.22 159 PRO A O 1
ATOM 1268 N N . GLY A 1 160 ? 83.839 9.362 -61.379 1.00 31.41 160 GLY A N 1
ATOM 1269 C CA . GLY A 1 160 ? 85.260 9.148 -61.642 1.00 31.41 160 GLY A CA 1
ATOM 1270 C C . GLY A 1 160 ? 86.138 8.871 -60.430 1.00 31.41 160 GLY A C 1
ATOM 1271 O O . GLY A 1 160 ? 85.681 8.941 -59.297 1.00 31.41 160 GLY A O 1
ATOM 1272 N N . GLU A 1 161 ? 87.423 8.642 -60.706 1.00 32.19 161 GLU A N 1
ATOM 1273 C CA . GLU A 1 161 ? 88.538 8.967 -59.815 1.00 32.19 161 GLU A CA 1
ATOM 1274 C C . GLU A 1 161 ? 89.886 8.875 -60.554 1.00 32.19 161 GLU A C 1
ATOM 1276 O O . GLU A 1 161 ? 90.009 8.144 -61.539 1.00 32.19 161 GLU A O 1
ATOM 1281 N N . SER A 1 162 ? 90.892 9.551 -59.982 1.00 32.59 162 SER A N 1
ATOM 1282 C CA . SER A 1 162 ? 92.347 9.438 -60.210 1.00 32.59 162 SER A CA 1
ATOM 1283 C C . SER A 1 162 ? 92.925 10.171 -61.432 1.00 32.59 162 SER A C 1
ATOM 1285 O O . SER A 1 162 ? 92.289 10.276 -62.470 1.00 32.59 162 SER A O 1
ATOM 1287 N N . GLU A 1 163 ? 94.143 10.704 -61.439 1.00 37.50 163 GLU A N 1
ATOM 1288 C CA . GLU A 1 163 ? 95.098 11.161 -60.427 1.00 37.50 163 GLU A CA 1
ATOM 1289 C C . GLU A 1 163 ? 96.178 11.949 -61.202 1.00 37.50 163 GLU A C 1
ATOM 1291 O O . GLU A 1 163 ? 96.168 12.061 -62.425 1.00 37.50 163 GLU A O 1
ATOM 1296 N N . THR A 1 164 ? 97.088 12.534 -60.444 1.00 35.44 164 THR A N 1
ATOM 1297 C CA . THR A 1 164 ? 98.218 13.391 -60.802 1.00 35.44 164 THR A CA 1
ATOM 1298 C C . THR A 1 164 ? 99.231 12.851 -61.841 1.00 35.44 164 THR A C 1
ATOM 1300 O O . THR A 1 164 ? 99.459 11.652 -61.954 1.00 35.44 164 THR A O 1
ATOM 1303 N N . LYS A 1 165 ? 99.981 13.813 -62.422 1.00 36.34 165 LYS A N 1
ATOM 1304 C CA . LYS A 1 165 ? 101.468 13.922 -62.444 1.00 36.34 165 LYS A CA 1
ATOM 1305 C C . LYS A 1 165 ? 102.182 13.825 -63.815 1.00 36.34 165 LYS A C 1
ATOM 1307 O O . LYS A 1 165 ? 101.966 12.873 -64.544 1.00 36.34 165 LYS A O 1
ATOM 1312 N N . SER A 1 166 ? 103.082 14.806 -64.042 1.00 38.25 166 SER A N 1
ATOM 1313 C CA . SER A 1 166 ? 104.414 14.769 -64.719 1.00 38.25 166 SER A CA 1
ATOM 1314 C C . SER A 1 166 ? 104.573 13.897 -65.975 1.00 38.25 166 SER A C 1
ATOM 1316 O O . SER A 1 166 ? 104.349 12.698 -65.912 1.00 38.25 166 SER A O 1
ATOM 1318 N N . GLU A 1 167 ? 105.047 14.405 -67.111 1.00 36.41 167 GLU A N 1
ATOM 1319 C CA . GLU A 1 167 ? 106.367 15.019 -67.354 1.00 36.41 167 GLU A CA 1
ATOM 1320 C C . GLU A 1 167 ? 106.377 15.671 -68.749 1.00 36.41 167 GLU A C 1
ATOM 1322 O O . GLU A 1 167 ? 105.643 15.163 -69.630 1.00 36.41 167 GLU A O 1
#

pLDDT: mean 71.01, std 23.88, range [27.64, 96.44]